Protein AF-A0A397J838-F1 (afdb_monomer)

Radius of gyration: 22.66 Å; Cα contacts (8 Å, |Δi|>4): 49; chains: 1; bounding box: 56×31×63 Å

Solvent-accessible surface area (backbone atoms only — not comparable to full-atom values): 8105 Å² total; per-residue (Å²): 130,73,73,64,62,54,59,53,53,57,48,51,54,52,51,54,53,50,52,53,51,50,53,50,52,50,52,52,52,52,49,53,50,51,52,49,53,52,52,51,50,53,52,50,50,52,51,55,56,57,71,73,51,58,85,84,42,93,56,40,66,61,52,51,52,52,50,51,52,53,52,52,54,52,49,52,54,50,53,53,50,53,51,52,50,54,51,50,52,50,54,51,46,52,50,52,40,53,54,49,32,74,80,37,73,86,60,50,72,64,60,39,51,52,51,66,70,34,63,93,72,42,68,72,58,48,56,54,54,54,48,52,53,52,50,54,51,53,52,59,66,73,76,110

Foldseek 3Di:
DPPVVVVVVVVVVVVVVVVVVLVVVVVVLVVVVVVLVVLVVVLVVLVVVLVPDDPPPPCSVVSVVVSVVSLVVSLVVLVVVLVVLVVVLVVVLVVQLVVVCVVVVPDDPVNSVCLLPDCVNDVSSVVSVVSSVVSVVSSVVSVD

pLDDT: mean 81.6, std 14.44, range [42.06, 96.62]

Mean predicted aligned error: 9.09 Å

Sequence (144 aa):
MLKKKGIFRERITSTQDEETLAQEQDRIINNIRQLFAETKNRIKEIQLENSKIPTSDPNYQLRIQRFNFLREKFRNVLDEFHGAENTYIKQQSERIGRQYKVIKPNATQQKIQDYVSNPNSQPVFQQALLRTSETKEAMGQVQR

Structure (mmCIF, N/CA/C/O backbone):
data_AF-A0A397J838-F1
#
_entry.id   AF-A0A397J838-F1
#
loop_
_atom_site.group_PDB
_atom_site.id
_atom_site.type_symbol
_atom_site.label_atom_id
_atom_site.label_alt_id
_atom_site.label_comp_id
_atom_site.label_asym_id
_atom_site.label_entity_id
_atom_site.label_seq_id
_atom_site.pdbx_PDB_ins_code
_atom_site.Cartn_x
_atom_site.Cartn_y
_atom_site.Cartn_z
_atom_site.occupancy
_atom_site.B_iso_or_equiv
_atom_site.auth_seq_id
_atom_site.auth_comp_id
_atom_site.auth_asym_id
_atom_site.auth_atom_id
_atom_site.pdbx_PDB_model_num
ATOM 1 N N . MET A 1 1 ? -32.866 14.405 36.215 1.00 45.91 1 MET A N 1
ATOM 2 C CA . MET A 1 1 ? -33.036 13.767 34.884 1.00 45.91 1 MET A CA 1
ATOM 3 C C . MET A 1 1 ? -32.378 14.515 33.704 1.00 45.91 1 MET A C 1
ATOM 5 O O . MET A 1 1 ? -32.459 14.019 32.588 1.00 45.91 1 MET A O 1
ATOM 9 N N . LEU A 1 2 ? -31.654 15.631 33.896 1.00 44.16 2 LEU A N 1
ATOM 10 C CA . LEU A 1 2 ? -31.118 16.430 32.773 1.00 44.16 2 LEU A CA 1
ATOM 11 C C . LEU A 1 2 ? -29.750 15.990 32.201 1.00 44.16 2 LEU A C 1
ATOM 13 O O . LEU A 1 2 ? -29.441 16.346 31.071 1.00 44.16 2 LEU A O 1
ATOM 17 N N . LYS A 1 3 ? -28.954 15.162 32.898 1.00 44.19 3 LYS A N 1
ATOM 18 C CA . LYS A 1 3 ? -27.621 14.743 32.402 1.00 44.19 3 LYS A CA 1
ATOM 19 C C . LYS A 1 3 ? -27.649 13.712 31.259 1.00 44.19 3 LYS A C 1
ATOM 21 O O . LYS A 1 3 ? -26.704 13.649 30.485 1.00 44.19 3 LYS A O 1
ATOM 26 N N . LYS A 1 4 ? -28.726 12.927 31.101 1.00 44.78 4 LYS A N 1
ATOM 27 C CA . LYS A 1 4 ? -28.811 11.890 30.048 1.00 44.78 4 LYS A CA 1
ATOM 28 C C . LYS A 1 4 ? -29.103 12.451 28.646 1.00 44.78 4 LYS A C 1
ATOM 30 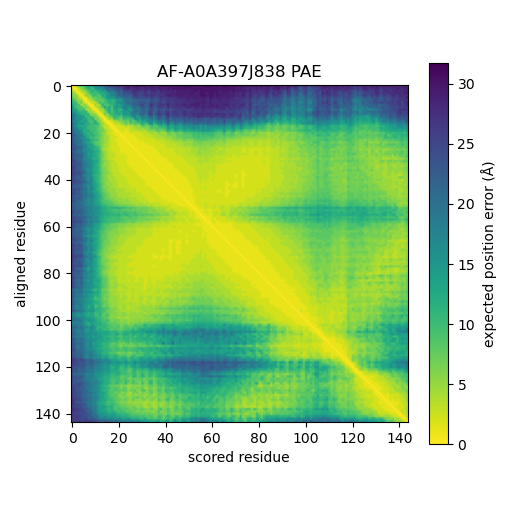O O . LYS A 1 4 ? -28.683 11.844 27.669 1.00 44.78 4 LYS A O 1
ATOM 35 N N . LYS A 1 5 ? -29.781 13.604 28.535 1.00 43.12 5 LYS A N 1
ATOM 36 C CA . LYS A 1 5 ? -30.114 14.226 27.235 1.00 43.12 5 LYS A CA 1
ATOM 37 C C . LYS A 1 5 ? -28.900 14.868 26.543 1.00 43.12 5 LYS A C 1
ATOM 39 O O . LYS A 1 5 ? -28.852 14.854 25.319 1.00 43.12 5 LYS A O 1
ATOM 44 N N . GLY A 1 6 ? -27.924 15.373 27.307 1.00 42.06 6 GLY A N 1
ATOM 45 C CA . GLY A 1 6 ? -26.665 15.914 26.771 1.00 42.06 6 GLY A CA 1
ATOM 46 C C . GLY A 1 6 ? -25.758 14.826 26.189 1.00 42.06 6 GLY A C 1
ATOM 47 O O . GLY A 1 6 ? -25.404 14.893 25.020 1.00 42.06 6 GLY A O 1
ATOM 48 N N . ILE A 1 7 ? -25.514 13.756 26.958 1.00 53.75 7 ILE A N 1
ATOM 49 C CA . ILE A 1 7 ? -24.675 12.607 26.551 1.00 53.75 7 ILE A CA 1
ATOM 50 C C . ILE A 1 7 ? -25.223 11.915 25.290 1.00 53.75 7 ILE A C 1
ATOM 52 O O . ILE A 1 7 ? -24.468 11.404 24.467 1.00 53.75 7 ILE A O 1
ATOM 56 N N . PHE A 1 8 ? -26.549 11.881 25.130 1.00 48.44 8 PHE A N 1
ATOM 57 C CA . PHE A 1 8 ? -27.188 11.274 23.963 1.00 48.44 8 PHE A CA 1
ATOM 58 C C . PHE A 1 8 ? -27.057 12.138 22.701 1.00 48.44 8 PHE A C 1
ATOM 60 O O . PHE A 1 8 ? -26.802 11.598 21.631 1.00 48.44 8 PHE A O 1
ATOM 67 N N . ARG A 1 9 ? -27.177 13.469 22.815 1.00 48.25 9 ARG A N 1
ATOM 68 C CA . ARG A 1 9 ? -26.957 14.381 21.680 1.00 48.25 9 ARG A CA 1
ATOM 69 C C . ARG A 1 9 ? -25.497 14.395 21.230 1.00 48.25 9 ARG A C 1
ATOM 71 O O . ARG A 1 9 ? -25.256 14.322 20.036 1.00 48.25 9 ARG A O 1
ATOM 78 N N . GLU A 1 10 ? -24.562 14.403 22.176 1.00 48.00 10 GLU A N 1
ATOM 79 C CA . GLU A 1 10 ? -23.117 14.399 21.910 1.00 48.00 10 GLU A CA 1
ATOM 80 C C . GLU A 1 10 ? -22.651 13.094 21.232 1.00 48.00 10 GLU A C 1
ATOM 82 O O . GLU A 1 10 ? -21.829 13.124 20.319 1.00 48.00 10 GLU A O 1
ATOM 87 N N . ARG A 1 11 ? -23.252 11.944 21.590 1.00 52.47 11 ARG A N 1
ATOM 88 C CA . ARG A 1 11 ? -23.030 10.669 20.883 1.00 52.47 11 ARG A CA 1
ATOM 89 C C . ARG A 1 11 ? -23.552 10.663 19.451 1.00 52.47 11 ARG A C 1
ATOM 91 O O . ARG A 1 11 ? -22.888 10.081 18.608 1.00 52.47 11 ARG A O 1
ATOM 98 N N . ILE A 1 12 ? -24.717 11.260 19.185 1.00 51.66 12 ILE A N 1
ATOM 99 C CA . ILE A 1 12 ? -25.330 11.234 17.845 1.00 51.66 12 ILE A CA 1
ATOM 100 C C . ILE A 1 12 ? -24.537 12.099 16.858 1.00 51.66 12 ILE A C 1
ATOM 102 O O . ILE A 1 12 ? -24.307 11.675 15.729 1.00 51.66 12 ILE A O 1
ATOM 106 N N . THR A 1 13 ? -24.059 13.271 17.286 1.00 52.97 13 THR A N 1
ATOM 107 C CA . THR A 1 13 ? -23.146 14.086 16.469 1.00 52.97 13 THR A CA 1
ATOM 108 C C . THR A 1 13 ? -21.818 13.365 16.231 1.00 52.97 13 THR A C 1
ATOM 110 O O . THR A 1 13 ? -21.394 13.259 15.089 1.00 52.97 13 THR A O 1
ATOM 113 N N . SER A 1 14 ? -21.240 12.739 17.266 1.00 59.16 14 SER A N 1
ATOM 114 C CA . SER A 1 14 ? -20.015 11.933 17.130 1.00 59.16 14 SER A CA 1
ATOM 115 C C . SER A 1 14 ? -20.181 10.764 16.154 1.00 59.16 14 SER A C 1
ATOM 117 O O . SER A 1 14 ? -19.273 10.487 15.383 1.00 59.16 14 SER A O 1
ATOM 119 N N . THR A 1 15 ? -21.329 10.078 16.148 1.00 61.62 15 THR A N 1
ATOM 120 C CA . THR A 1 15 ? -21.571 8.960 15.220 1.00 61.62 15 THR A CA 1
ATOM 121 C C . THR A 1 15 ? -21.735 9.421 13.775 1.00 61.62 15 THR A C 1
ATOM 123 O O . THR A 1 15 ? -21.294 8.729 12.865 1.00 61.62 15 THR A O 1
ATOM 126 N N . GLN A 1 16 ? -22.331 10.593 13.552 1.00 62.34 16 GLN A N 1
ATOM 127 C CA . GLN A 1 16 ? -22.541 11.131 12.208 1.00 62.34 16 GLN A CA 1
ATOM 128 C C . GLN A 1 16 ? -21.232 11.676 11.607 1.00 62.34 16 GLN A C 1
ATOM 130 O O . GLN A 1 16 ? -20.951 11.479 10.423 1.00 62.34 16 GLN A O 1
ATOM 135 N N . ASP A 1 17 ? -20.383 12.268 12.447 1.00 69.75 17 ASP A N 1
ATOM 136 C CA . ASP A 1 17 ? -19.023 12.664 12.077 1.00 69.75 17 ASP A CA 1
ATOM 137 C C . ASP A 1 17 ? -18.131 11.430 11.828 1.00 69.75 17 ASP A C 1
ATOM 139 O O . ASP A 1 17 ? -17.360 11.395 10.873 1.00 69.75 17 ASP A O 1
ATOM 143 N N . GLU A 1 18 ? -18.276 10.358 12.614 1.00 69.75 18 GLU A N 1
ATOM 144 C CA . GLU A 1 18 ? -17.564 9.092 12.380 1.00 69.75 18 GLU A CA 1
ATOM 145 C C . GLU A 1 18 ? -17.957 8.423 11.054 1.00 69.75 18 GLU A C 1
ATOM 147 O O . GLU A 1 18 ? -17.089 7.905 10.348 1.00 69.75 18 GLU A O 1
ATOM 152 N N . GLU A 1 19 ? -19.240 8.444 10.687 1.00 71.81 19 GLU A N 1
ATOM 153 C CA . GLU A 1 19 ? -19.717 7.897 9.411 1.00 71.81 19 GLU A CA 1
ATOM 154 C C . GLU A 1 19 ? -19.200 8.691 8.206 1.00 71.81 19 GLU A C 1
ATOM 156 O O . GLU A 1 19 ? -18.783 8.097 7.209 1.00 71.81 19 GLU A O 1
ATOM 161 N N . THR A 1 20 ? -19.185 10.024 8.285 1.00 78.12 20 THR A N 1
ATOM 162 C CA . THR A 1 20 ? -18.664 10.870 7.198 1.00 78.12 20 THR A CA 1
ATOM 163 C C . THR A 1 20 ? -17.152 10.705 7.031 1.00 78.12 20 THR A C 1
ATOM 165 O O . THR A 1 20 ? -16.682 10.519 5.906 1.00 78.12 20 THR A O 1
ATOM 168 N N . LEU A 1 21 ? -16.398 10.651 8.135 1.00 79.81 21 LEU A N 1
ATOM 169 C CA . LEU A 1 21 ? -14.960 10.366 8.124 1.00 79.81 21 LEU A CA 1
ATOM 170 C C . LEU A 1 21 ? -14.647 8.971 7.564 1.00 79.81 21 LEU A C 1
ATOM 172 O O . LEU A 1 21 ? -13.693 8.816 6.802 1.00 79.81 21 LEU A O 1
ATOM 176 N N . ALA A 1 22 ? -15.453 7.958 7.894 1.00 77.06 22 ALA A N 1
ATOM 177 C CA . ALA A 1 22 ? -15.291 6.612 7.345 1.00 77.06 22 ALA A CA 1
ATOM 178 C C . ALA A 1 22 ? -15.515 6.587 5.822 1.00 77.06 22 ALA A C 1
ATOM 180 O O . ALA A 1 22 ? -14.734 5.984 5.087 1.00 77.06 22 ALA A O 1
ATOM 181 N N . GLN A 1 23 ? -16.535 7.290 5.324 1.00 81.38 23 GLN A N 1
ATOM 182 C CA . GLN A 1 23 ? -16.783 7.400 3.883 1.00 81.38 23 GLN A CA 1
ATOM 183 C C . GLN A 1 23 ? -15.654 8.130 3.146 1.00 81.38 23 GLN A C 1
ATOM 185 O O . GLN A 1 23 ? -15.287 7.746 2.034 1.00 81.38 23 GLN A O 1
ATOM 190 N N . GLU A 1 24 ? -15.100 9.187 3.737 1.00 85.75 24 GLU A N 1
ATOM 191 C CA . GLU A 1 24 ? -13.957 9.899 3.166 1.00 85.75 24 GLU A CA 1
ATOM 192 C C . GLU A 1 24 ? -12.703 9.017 3.137 1.00 85.75 24 GLU A C 1
ATOM 194 O O . GLU A 1 24 ? -12.048 8.906 2.097 1.00 85.75 24 GLU A O 1
ATOM 199 N N . GLN A 1 25 ? -12.423 8.311 4.236 1.00 82.94 25 GLN A N 1
ATOM 200 C CA . GLN A 1 25 ? -11.337 7.338 4.319 1.00 82.94 25 GLN A CA 1
ATOM 201 C C . GLN A 1 25 ? -11.455 6.273 3.218 1.00 82.94 25 GLN A C 1
ATOM 203 O O . GLN A 1 25 ? -10.475 5.967 2.535 1.00 82.94 25 GLN A O 1
ATOM 208 N N . ASP A 1 26 ? -12.660 5.751 2.998 1.00 82.62 26 ASP A N 1
ATOM 209 C CA . ASP A 1 26 ? -12.952 4.771 1.954 1.00 82.62 26 ASP A CA 1
ATOM 210 C C . ASP A 1 26 ? -12.669 5.307 0.548 1.00 82.62 26 ASP A C 1
ATOM 212 O O . ASP A 1 26 ? -12.062 4.617 -0.276 1.00 82.62 26 ASP A O 1
ATOM 216 N N . ARG A 1 27 ? -13.063 6.554 0.269 1.00 89.12 27 ARG A N 1
ATOM 217 C CA . ARG A 1 27 ? -12.779 7.217 -1.013 1.00 89.12 27 ARG A CA 1
ATOM 218 C C . ARG A 1 27 ? -11.280 7.370 -1.245 1.00 89.12 27 ARG A C 1
ATOM 220 O O . ARG A 1 27 ? -10.808 7.062 -2.339 1.00 89.12 27 ARG A O 1
ATOM 227 N N . ILE A 1 28 ? -10.538 7.809 -0.230 1.00 90.62 28 ILE A N 1
ATOM 228 C CA . ILE A 1 28 ? -9.085 7.992 -0.317 1.00 90.62 28 ILE A CA 1
ATOM 229 C C . ILE A 1 28 ? -8.393 6.649 -0.569 1.00 90.62 28 ILE A C 1
ATOM 231 O O . ILE A 1 28 ? -7.566 6.545 -1.471 1.00 90.62 28 ILE A O 1
ATOM 235 N N . ILE A 1 29 ? -8.769 5.600 0.165 1.00 87.06 29 ILE A N 1
ATOM 236 C CA . ILE A 1 29 ? -8.190 4.262 -0.010 1.00 87.06 29 ILE A CA 1
ATOM 237 C C . ILE A 1 29 ? -8.480 3.716 -1.411 1.00 87.06 29 ILE A C 1
ATOM 239 O O . ILE A 1 29 ? -7.589 3.159 -2.054 1.00 87.06 29 ILE A O 1
ATOM 243 N N . ASN A 1 30 ? -9.698 3.905 -1.922 1.00 87.81 30 ASN A N 1
ATOM 244 C CA . ASN A 1 30 ? -10.043 3.499 -3.284 1.00 87.81 30 ASN A CA 1
ATOM 245 C C . ASN A 1 30 ? -9.215 4.246 -4.339 1.00 87.81 30 ASN A C 1
ATOM 247 O O . ASN A 1 30 ? -8.751 3.623 -5.293 1.00 87.81 30 ASN A O 1
ATOM 251 N N . ASN A 1 31 ? -8.971 5.544 -4.150 1.00 92.75 31 ASN A N 1
ATOM 252 C CA . ASN A 1 31 ? -8.095 6.322 -5.026 1.00 92.75 31 ASN A CA 1
ATOM 253 C C . ASN A 1 31 ? -6.651 5.786 -4.994 1.00 92.75 31 ASN A C 1
ATOM 255 O O . ASN A 1 31 ? -6.085 5.472 -6.040 1.00 92.75 31 ASN A O 1
ATOM 259 N N . ILE A 1 32 ? -6.091 5.563 -3.799 1.00 91.19 32 ILE A N 1
ATOM 260 C CA . ILE A 1 32 ? -4.746 4.986 -3.630 1.00 91.19 32 ILE A CA 1
ATOM 261 C C . ILE A 1 32 ? -4.620 3.655 -4.384 1.00 91.19 32 ILE A C 1
ATOM 263 O O . ILE A 1 32 ? -3.641 3.426 -5.094 1.00 91.19 32 ILE A O 1
ATOM 267 N N . ARG A 1 33 ? -5.634 2.789 -4.300 1.00 88.06 33 ARG A N 1
ATOM 268 C CA . ARG A 1 33 ? -5.658 1.499 -5.008 1.00 88.06 33 ARG A CA 1
ATOM 269 C C . ARG A 1 33 ? -5.661 1.651 -6.521 1.00 88.06 33 ARG A C 1
ATOM 271 O O . ARG A 1 33 ? -4.947 0.916 -7.202 1.00 88.06 33 ARG A O 1
ATOM 278 N N . GLN A 1 34 ? -6.446 2.590 -7.043 1.00 92.69 34 GLN A N 1
ATOM 279 C CA . GLN A 1 34 ? -6.461 2.894 -8.473 1.00 92.69 34 GLN A CA 1
ATOM 280 C C . GLN A 1 34 ? -5.081 3.371 -8.936 1.00 92.69 34 GLN A C 1
ATOM 282 O O . GLN A 1 34 ? -4.552 2.836 -9.910 1.00 92.69 34 GLN A O 1
ATOM 287 N N . LEU A 1 35 ? -4.450 4.278 -8.184 1.00 95.06 35 LEU A N 1
ATOM 288 C CA . LEU A 1 35 ? -3.099 4.765 -8.472 1.00 95.06 35 LEU A CA 1
ATOM 289 C C . LEU A 1 35 ? -2.050 3.649 -8.412 1.00 95.06 35 LEU A C 1
ATOM 291 O O . LEU A 1 35 ? -1.152 3.600 -9.254 1.00 95.06 35 LEU A O 1
ATOM 295 N N . PHE A 1 36 ? -2.157 2.721 -7.459 1.00 92.69 36 PHE A N 1
ATOM 296 C CA . PHE A 1 36 ? -1.269 1.561 -7.389 1.00 92.69 36 PHE A CA 1
ATOM 297 C C . PHE A 1 36 ? -1.445 0.622 -8.578 1.00 92.69 36 PHE A C 1
ATOM 299 O O . PHE A 1 36 ? -0.448 0.182 -9.152 1.00 92.69 36 PHE A O 1
ATOM 306 N N . ALA A 1 37 ? -2.685 0.334 -8.975 1.00 91.62 37 ALA A N 1
ATOM 307 C CA . ALA A 1 37 ? -2.961 -0.488 -10.146 1.00 91.62 37 ALA A CA 1
ATOM 308 C C . ALA A 1 37 ? -2.409 0.159 -11.426 1.00 91.62 37 ALA A C 1
ATOM 310 O O . ALA A 1 37 ? -1.714 -0.505 -12.196 1.00 91.62 37 ALA A O 1
ATOM 311 N N . GLU A 1 38 ? -2.645 1.460 -11.618 1.00 95.31 38 GLU A N 1
ATOM 312 C CA . GLU A 1 38 ? -2.126 2.216 -12.759 1.00 95.31 38 GLU A CA 1
ATOM 313 C C . GLU A 1 38 ? -0.591 2.217 -12.781 1.00 95.31 38 GLU A C 1
ATOM 315 O O . GLU A 1 38 ? 0.025 1.852 -13.783 1.00 95.31 38 GLU A O 1
ATOM 320 N N . THR A 1 39 ? 0.041 2.564 -11.657 1.00 95.25 39 THR A N 1
ATOM 321 C CA . THR A 1 39 ? 1.506 2.640 -11.544 1.00 95.25 39 THR A CA 1
ATOM 322 C C . THR A 1 39 ? 2.151 1.286 -11.822 1.00 95.25 39 THR A C 1
ATOM 324 O O . THR A 1 39 ? 3.124 1.195 -12.571 1.00 95.25 39 THR A O 1
ATOM 327 N N . LYS A 1 40 ? 1.577 0.210 -11.277 1.00 93.69 40 LYS A N 1
ATOM 328 C CA . LYS A 1 40 ? 2.023 -1.160 -11.532 1.00 93.69 40 LYS A CA 1
ATOM 329 C C . LYS A 1 40 ? 1.930 -1.526 -13.011 1.00 93.69 40 LYS A C 1
ATOM 331 O O . LYS A 1 40 ? 2.873 -2.112 -13.541 1.00 93.69 40 LYS A O 1
ATOM 336 N N . ASN A 1 41 ? 0.819 -1.201 -13.670 1.00 95.31 41 ASN A N 1
ATOM 337 C CA . ASN A 1 41 ? 0.637 -1.487 -15.093 1.00 95.31 41 ASN A CA 1
ATOM 338 C C . ASN A 1 41 ? 1.673 -0.738 -15.936 1.00 95.31 41 ASN A C 1
ATOM 340 O O . ASN A 1 41 ? 2.350 -1.361 -16.748 1.00 95.31 41 ASN A O 1
ATOM 344 N N . ARG A 1 42 ? 1.912 0.544 -15.646 1.00 96.25 42 ARG A N 1
ATOM 345 C CA . ARG A 1 42 ? 2.928 1.355 -16.335 1.00 96.25 42 ARG A CA 1
ATOM 346 C C . ARG A 1 42 ? 4.347 0.814 -16.141 1.00 96.25 42 ARG A C 1
ATOM 348 O O . ARG A 1 42 ? 5.131 0.771 -17.084 1.00 96.25 42 ARG A O 1
ATOM 355 N N . ILE A 1 43 ? 4.692 0.349 -14.938 1.00 95.44 43 ILE A N 1
ATOM 356 C CA . ILE A 1 43 ? 5.993 -0.295 -14.683 1.00 95.44 43 ILE A CA 1
ATOM 357 C C . ILE A 1 43 ? 6.129 -1.595 -15.495 1.00 95.44 43 ILE A C 1
ATOM 359 O O . ILE A 1 43 ? 7.190 -1.844 -16.070 1.00 95.44 43 ILE A O 1
ATOM 363 N N . LYS A 1 44 ? 5.065 -2.403 -15.592 1.00 94.31 44 LYS A N 1
ATOM 364 C CA . LYS A 1 44 ? 5.051 -3.622 -16.421 1.00 94.31 44 LYS A CA 1
ATOM 365 C C . LYS A 1 44 ? 5.151 -3.324 -17.916 1.00 94.31 44 LYS A C 1
ATOM 367 O O . LYS A 1 44 ? 5.834 -4.049 -18.631 1.00 94.31 44 LYS A O 1
ATOM 372 N N . GLU A 1 45 ? 4.506 -2.264 -18.387 1.00 96.25 45 GLU A N 1
ATOM 373 C CA . GLU A 1 45 ? 4.632 -1.799 -19.771 1.00 96.25 45 GLU A CA 1
ATOM 374 C C . GLU A 1 45 ? 6.083 -1.429 -20.087 1.00 96.25 45 GLU A C 1
ATOM 376 O O . GLU A 1 45 ? 6.637 -1.939 -21.057 1.00 96.25 45 GLU A O 1
ATOM 381 N N . ILE A 1 46 ? 6.750 -0.666 -19.210 1.00 95.12 46 ILE A N 1
ATOM 382 C CA . ILE A 1 46 ? 8.179 -0.339 -19.352 1.00 95.12 46 ILE A CA 1
ATOM 383 C C . ILE A 1 46 ? 9.042 -1.609 -19.372 1.00 95.12 46 ILE A C 1
ATOM 385 O O . ILE A 1 46 ? 9.981 -1.711 -20.162 1.00 95.12 46 ILE A O 1
ATOM 389 N N . GLN A 1 47 ? 8.740 -2.596 -18.523 1.00 94.88 47 GLN A N 1
ATOM 390 C CA . GLN A 1 47 ? 9.443 -3.883 -18.524 1.00 94.88 47 GLN A CA 1
ATOM 391 C C . GLN A 1 47 ? 9.307 -4.596 -19.874 1.00 94.88 47 GLN A C 1
ATOM 393 O O . GLN A 1 47 ? 10.298 -5.074 -20.432 1.00 94.88 47 GLN A O 1
ATOM 398 N N . LEU A 1 48 ? 8.085 -4.647 -20.409 1.00 95.75 48 LEU A N 1
ATOM 399 C CA . LEU A 1 48 ? 7.790 -5.260 -21.698 1.00 95.75 48 LEU A CA 1
ATOM 400 C C . LEU A 1 48 ? 8.480 -4.509 -22.841 1.00 95.75 48 LEU A C 1
ATOM 402 O O . LEU A 1 48 ? 9.065 -5.141 -23.717 1.00 95.75 48 LEU A O 1
ATOM 406 N N . GLU A 1 49 ? 8.451 -3.180 -22.838 1.00 95.19 49 GLU A N 1
ATOM 407 C CA . GLU A 1 49 ? 9.161 -2.360 -23.822 1.00 95.19 49 GLU A CA 1
ATOM 408 C C . GLU A 1 49 ? 10.666 -2.613 -23.785 1.00 95.19 49 GLU A C 1
ATOM 410 O O . GLU A 1 49 ? 11.266 -2.865 -24.826 1.00 95.19 49 GLU A O 1
ATOM 415 N N . ASN A 1 50 ? 11.265 -2.637 -22.593 1.00 94.38 50 ASN A N 1
ATOM 416 C CA . ASN A 1 50 ? 12.686 -2.926 -22.430 1.00 94.38 50 ASN A CA 1
ATOM 417 C C . ASN A 1 50 ? 13.054 -4.331 -22.929 1.00 94.38 50 ASN A C 1
ATOM 419 O O . ASN A 1 50 ? 14.130 -4.500 -23.494 1.00 94.38 50 ASN A O 1
ATOM 423 N N . SER A 1 51 ? 12.165 -5.322 -22.786 1.00 93.75 51 SER A N 1
ATOM 424 C CA . SER A 1 51 ? 12.405 -6.689 -23.282 1.00 93.75 51 SER A CA 1
ATOM 425 C C . SER A 1 51 ? 12.445 -6.805 -24.813 1.00 93.75 51 SER A C 1
ATOM 427 O O . SER A 1 51 ? 13.004 -7.762 -25.341 1.00 93.75 51 SER A O 1
ATOM 429 N N . LYS A 1 52 ? 11.867 -5.833 -25.533 1.00 95.50 52 LYS A N 1
ATOM 430 C CA . LYS A 1 52 ? 11.851 -5.790 -27.006 1.00 95.50 52 LYS A CA 1
ATOM 431 C C . LYS A 1 52 ? 13.103 -5.135 -27.594 1.00 95.50 52 LYS A C 1
ATOM 433 O O . LYS A 1 52 ? 13.294 -5.179 -28.807 1.00 95.50 52 LYS A O 1
ATOM 438 N N . ILE A 1 53 ? 13.924 -4.496 -26.762 1.00 93.50 53 ILE A N 1
ATOM 439 C CA . ILE A 1 53 ? 15.108 -3.756 -27.198 1.00 93.50 53 ILE A CA 1
ATOM 440 C C . ILE A 1 53 ? 16.322 -4.698 -27.174 1.00 93.50 53 ILE A C 1
ATOM 442 O O . ILE A 1 53 ? 16.537 -5.378 -26.168 1.00 93.50 53 ILE A O 1
ATOM 446 N N . PRO A 1 54 ? 17.145 -4.739 -28.239 1.00 94.69 54 PRO A N 1
ATOM 447 C CA . PRO A 1 54 ? 18.379 -5.516 -28.241 1.00 94.69 54 PRO A CA 1
ATOM 448 C C . PRO A 1 54 ? 19.335 -5.071 -27.131 1.00 94.69 54 PRO A C 1
ATOM 450 O O . PRO A 1 54 ? 19.496 -3.880 -26.872 1.00 94.69 54 PRO A O 1
ATOM 453 N N . THR A 1 55 ? 20.061 -6.013 -26.533 1.00 93.25 55 THR A N 1
ATOM 454 C CA . THR A 1 55 ? 21.091 -5.708 -25.521 1.00 93.25 55 THR A CA 1
ATOM 455 C C . THR A 1 55 ? 22.254 -4.876 -26.071 1.00 93.25 55 THR A C 1
ATOM 457 O O . THR A 1 55 ? 22.980 -4.258 -25.297 1.00 93.25 55 THR A O 1
ATOM 460 N N . SER A 1 56 ? 22.418 -4.839 -27.396 1.00 95.12 56 SER A N 1
ATOM 461 C CA . SER A 1 56 ? 23.375 -3.988 -28.106 1.00 95.12 56 SER A CA 1
ATOM 462 C C . SER A 1 56 ? 22.930 -2.526 -28.232 1.00 95.12 56 SER A C 1
ATOM 464 O O . SER A 1 56 ? 23.712 -1.706 -28.708 1.00 95.12 56 SER A O 1
ATOM 466 N N . ASP A 1 57 ? 21.689 -2.185 -27.864 1.00 95.75 57 ASP A N 1
ATOM 467 C CA . ASP A 1 57 ? 21.213 -0.802 -27.889 1.00 95.75 57 ASP A CA 1
ATOM 468 C C . ASP A 1 57 ? 22.030 0.051 -26.897 1.00 95.75 57 ASP A C 1
ATOM 470 O O . ASP A 1 57 ? 22.122 -0.307 -25.715 1.00 95.75 57 ASP A O 1
ATOM 474 N N . PRO A 1 58 ? 22.593 1.199 -27.325 1.00 95.06 58 PRO A N 1
ATOM 475 C CA . PRO A 1 58 ? 23.388 2.069 -26.455 1.00 95.06 58 PRO A CA 1
ATOM 476 C C . PRO A 1 58 ? 22.663 2.518 -25.176 1.00 95.06 58 PRO A C 1
ATOM 478 O O . PRO A 1 58 ? 23.298 2.806 -24.163 1.00 95.06 58 PRO A O 1
ATOM 481 N N . ASN A 1 59 ? 21.329 2.565 -25.195 1.00 94.94 59 ASN A N 1
ATOM 482 C CA . ASN A 1 59 ? 20.490 2.978 -24.075 1.00 94.94 59 ASN A CA 1
ATOM 483 C C . ASN A 1 59 ? 19.973 1.811 -23.226 1.00 94.94 59 ASN A C 1
ATOM 485 O O . ASN A 1 59 ? 19.291 2.064 -22.229 1.00 94.94 59 ASN A O 1
ATOM 489 N N . TYR A 1 60 ? 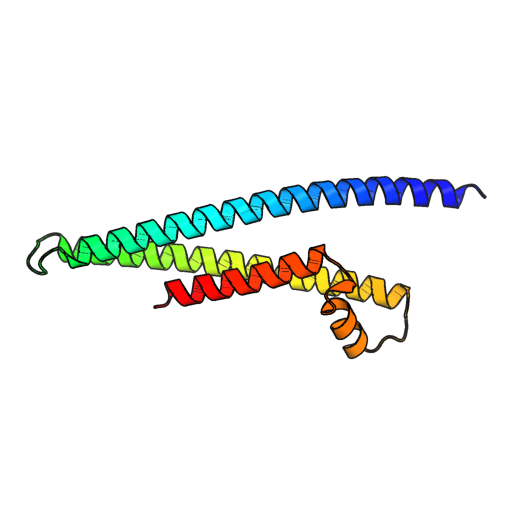20.262 0.554 -23.581 1.00 94.94 60 TYR A N 1
ATOM 490 C CA . TYR A 1 60 ? 19.718 -0.620 -22.890 1.00 94.94 60 TYR A CA 1
ATOM 491 C C . TYR A 1 60 ? 19.975 -0.562 -21.376 1.00 94.94 60 TYR A C 1
ATOM 493 O O . TYR A 1 60 ? 19.043 -0.626 -20.573 1.00 94.94 60 TYR A O 1
ATOM 501 N N . GLN A 1 61 ? 21.227 -0.328 -20.971 1.00 95.50 61 GLN A N 1
ATOM 502 C CA . GLN A 1 61 ? 21.606 -0.269 -19.553 1.00 95.50 61 GLN A CA 1
ATOM 503 C C . GLN A 1 61 ? 20.901 0.866 -18.801 1.00 95.50 61 GLN A C 1
ATOM 505 O O . GLN A 1 61 ? 20.382 0.660 -17.704 1.00 95.50 61 GLN A O 1
ATOM 510 N N . LEU A 1 62 ? 20.811 2.053 -19.410 1.00 96.12 62 LEU A N 1
ATOM 511 C CA . LEU A 1 62 ? 20.122 3.200 -18.817 1.00 96.12 62 LEU A CA 1
ATOM 512 C C . LEU A 1 62 ? 18.626 2.915 -18.613 1.00 96.12 62 LEU A C 1
ATOM 514 O O . LEU A 1 62 ? 18.055 3.281 -17.584 1.00 96.12 62 LEU A O 1
ATOM 518 N N . ARG A 1 63 ? 17.985 2.244 -19.574 1.00 96.19 63 ARG A N 1
ATOM 519 C CA . ARG A 1 63 ? 16.571 1.854 -19.489 1.00 96.19 63 ARG A CA 1
ATOM 520 C C . ARG A 1 63 ? 16.318 0.850 -18.367 1.00 96.19 63 ARG A C 1
ATOM 522 O O . ARG A 1 63 ? 15.375 1.042 -17.599 1.00 96.19 63 ARG A O 1
ATOM 529 N N . ILE A 1 64 ? 17.178 -0.159 -18.221 1.00 95.69 64 ILE A N 1
ATOM 530 C CA . ILE A 1 64 ? 17.095 -1.139 -17.128 1.00 95.69 64 ILE A CA 1
ATOM 531 C C . ILE A 1 64 ? 17.297 -0.468 -15.763 1.00 95.69 64 ILE A C 1
ATOM 533 O O . ILE A 1 64 ? 16.523 -0.714 -14.840 1.00 95.69 64 ILE A O 1
ATOM 537 N N . GLN A 1 65 ? 18.276 0.433 -15.630 1.00 96.56 65 GLN A N 1
ATOM 538 C CA . GLN A 1 65 ? 18.501 1.177 -14.385 1.00 96.56 65 GLN A CA 1
ATOM 539 C C . GLN A 1 65 ? 17.287 2.028 -13.992 1.00 96.56 65 GLN A C 1
ATOM 541 O O . GLN A 1 65 ? 16.855 1.994 -12.839 1.00 96.56 65 GLN A O 1
ATOM 546 N N . ARG A 1 66 ? 16.695 2.756 -14.949 1.00 95.62 66 ARG A N 1
ATOM 547 C CA . ARG A 1 66 ? 15.482 3.558 -14.717 1.00 95.62 66 ARG A CA 1
ATOM 548 C C . ARG A 1 66 ? 14.288 2.691 -14.330 1.00 95.62 66 ARG A C 1
ATOM 550 O O . ARG A 1 66 ? 13.566 3.046 -13.403 1.00 95.62 66 ARG A O 1
ATOM 557 N N . PHE A 1 67 ? 14.103 1.556 -15.002 1.00 96.06 67 PHE A N 1
ATOM 558 C CA . PHE A 1 67 ? 13.067 0.584 -14.654 1.00 96.06 67 PHE A CA 1
ATOM 559 C C . PHE A 1 67 ? 13.229 0.081 -13.214 1.00 96.06 67 PHE A C 1
ATOM 561 O O . PHE A 1 67 ? 12.285 0.168 -12.430 1.00 96.06 67 PHE A O 1
ATOM 568 N N . ASN A 1 68 ? 14.433 -0.364 -12.839 1.00 95.69 68 ASN A N 1
ATOM 569 C CA . ASN A 1 68 ? 14.712 -0.842 -11.486 1.00 95.69 68 ASN A CA 1
ATOM 570 C C . ASN A 1 68 ? 14.451 0.252 -10.445 1.00 95.69 68 ASN A C 1
ATOM 572 O O . ASN A 1 68 ? 13.797 -0.003 -9.440 1.00 95.69 68 ASN A O 1
ATOM 576 N N . PHE A 1 69 ? 14.878 1.488 -10.709 1.00 96.62 69 PHE A N 1
ATOM 577 C CA . PHE A 1 69 ? 14.618 2.619 -9.820 1.00 96.62 69 PHE A CA 1
ATOM 578 C C . PHE A 1 69 ? 13.120 2.885 -9.608 1.00 96.62 69 PHE A C 1
ATOM 580 O O . PHE A 1 69 ? 12.685 3.098 -8.476 1.00 96.62 69 PHE A O 1
ATOM 587 N N . LEU A 1 70 ? 12.319 2.857 -10.680 1.00 96.06 70 LEU A N 1
ATOM 588 C CA . LEU A 1 70 ? 10.865 3.024 -10.589 1.00 96.06 70 LEU A CA 1
ATOM 589 C C . LEU A 1 70 ? 10.213 1.881 -9.806 1.00 96.06 70 LEU A C 1
ATOM 591 O O . LEU A 1 70 ? 9.355 2.134 -8.961 1.00 96.06 70 LEU A O 1
ATOM 595 N N . ARG A 1 71 ? 10.649 0.640 -10.048 1.00 95.25 71 ARG A N 1
ATOM 596 C CA . ARG A 1 71 ? 10.166 -0.543 -9.331 1.00 95.25 71 ARG A CA 1
ATOM 597 C C . ARG A 1 71 ? 10.456 -0.454 -7.833 1.00 95.25 71 ARG A C 1
ATOM 599 O O . ARG A 1 71 ? 9.545 -0.659 -7.038 1.00 95.25 71 ARG A O 1
ATOM 606 N N . GLU A 1 72 ? 11.682 -0.102 -7.446 1.00 95.94 72 GLU A N 1
ATOM 607 C CA . GLU A 1 72 ? 12.050 0.050 -6.031 1.00 95.94 72 GLU A CA 1
ATOM 608 C C . GLU A 1 72 ? 11.284 1.198 -5.361 1.00 95.94 72 GLU A C 1
ATOM 610 O O . GLU A 1 72 ? 10.778 1.038 -4.253 1.00 95.94 72 GLU A O 1
ATOM 615 N N . LYS A 1 73 ? 11.107 2.339 -6.043 1.00 96.19 73 LYS A N 1
ATOM 616 C CA . LYS A 1 73 ? 10.267 3.427 -5.519 1.00 96.19 73 LYS A CA 1
ATOM 617 C C . LYS A 1 73 ? 8.828 2.986 -5.283 1.00 96.19 73 LYS A C 1
ATOM 619 O O . LYS A 1 73 ? 8.265 3.294 -4.237 1.00 96.19 73 LYS A O 1
ATOM 624 N N . PHE A 1 74 ? 8.241 2.269 -6.237 1.00 95.69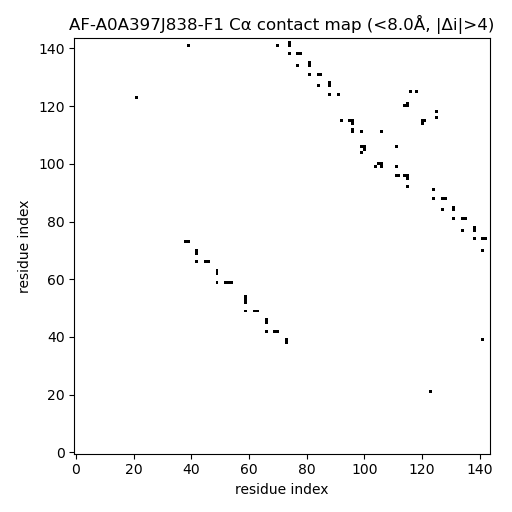 74 PHE A N 1
ATOM 625 C CA . PHE A 1 74 ? 6.881 1.763 -6.097 1.00 95.69 74 PHE A CA 1
ATOM 626 C C . PHE A 1 74 ? 6.762 0.769 -4.937 1.00 95.69 74 PHE A C 1
ATOM 628 O O . PHE A 1 74 ? 5.817 0.850 -4.155 1.00 95.69 74 PHE A O 1
ATOM 635 N N . ARG A 1 75 ? 7.756 -0.111 -4.775 1.00 94.25 75 ARG A N 1
ATOM 636 C CA . ARG A 1 75 ? 7.846 -1.042 -3.646 1.00 94.25 75 ARG A CA 1
ATOM 637 C C . ARG A 1 75 ? 7.863 -0.312 -2.303 1.00 94.25 75 ARG A C 1
ATOM 639 O O . ARG A 1 75 ? 7.075 -0.651 -1.432 1.00 94.25 75 ARG A O 1
ATOM 646 N N . ASN A 1 76 ? 8.693 0.720 -2.164 1.00 94.69 76 ASN A N 1
ATOM 647 C CA . ASN A 1 76 ? 8.790 1.485 -0.919 1.00 94.69 76 ASN A CA 1
ATOM 648 C C . ASN A 1 76 ? 7.459 2.154 -0.549 1.00 94.69 76 ASN A C 1
ATOM 650 O O . ASN A 1 76 ? 7.036 2.081 0.599 1.00 94.69 76 ASN A O 1
ATOM 654 N N . VAL A 1 77 ? 6.762 2.746 -1.524 1.00 94.69 77 VAL A N 1
ATOM 655 C CA . VAL A 1 77 ? 5.450 3.372 -1.282 1.00 94.69 77 VAL A CA 1
ATOM 656 C C . VAL A 1 77 ? 4.399 2.334 -0.868 1.00 94.69 77 VAL A C 1
ATOM 658 O O . VAL A 1 77 ? 3.575 2.604 0.005 1.00 94.69 77 VAL A O 1
ATOM 661 N N . LEU A 1 78 ? 4.427 1.136 -1.461 1.00 92.00 78 LEU A N 1
ATOM 662 C CA . LEU A 1 78 ? 3.555 0.036 -1.043 1.00 92.00 78 LEU A CA 1
ATOM 663 C C . LEU A 1 78 ? 3.847 -0.416 0.393 1.00 92.00 78 LEU A C 1
ATOM 665 O O . LEU A 1 78 ? 2.908 -0.604 1.168 1.00 92.00 78 LEU A O 1
ATOM 669 N N . ASP A 1 79 ? 5.125 -0.559 0.750 1.00 92.06 79 ASP A N 1
ATOM 670 C CA . ASP A 1 79 ? 5.555 -0.947 2.096 1.00 92.06 79 ASP A CA 1
ATOM 671 C C . ASP A 1 79 ? 5.110 0.100 3.139 1.00 92.06 79 ASP A C 1
ATOM 673 O O . ASP A 1 79 ? 4.573 -0.256 4.193 1.00 92.06 79 ASP A O 1
ATOM 677 N N . GLU A 1 80 ? 5.260 1.393 2.830 1.00 93.00 80 GLU A N 1
ATOM 678 C CA . GLU A 1 80 ? 4.789 2.504 3.668 1.00 93.00 80 GLU A CA 1
ATOM 679 C C . GLU A 1 80 ? 3.268 2.468 3.865 1.00 93.00 80 GLU A C 1
ATOM 681 O O . GLU A 1 80 ? 2.782 2.544 4.999 1.00 93.00 80 GLU A O 1
ATOM 686 N N . PHE A 1 81 ? 2.505 2.295 2.779 1.00 92.00 81 PHE A N 1
ATOM 687 C CA . PHE A 1 81 ? 1.047 2.210 2.846 1.00 92.00 81 PHE A CA 1
ATOM 688 C C . PHE A 1 81 ? 0.585 1.001 3.668 1.00 92.00 81 PHE A C 1
ATOM 690 O O . PHE A 1 81 ? -0.263 1.136 4.551 1.00 92.00 81 PHE A O 1
ATOM 697 N N . HIS A 1 82 ? 1.195 -0.167 3.460 1.00 89.12 82 HIS A N 1
ATOM 698 C CA . HIS A 1 82 ? 0.911 -1.357 4.257 1.00 89.12 82 HIS A CA 1
ATOM 699 C C . HIS A 1 82 ? 1.247 -1.154 5.745 1.00 89.12 82 HIS A C 1
ATOM 701 O O . HIS A 1 82 ? 0.515 -1.616 6.625 1.00 89.12 82 HIS A O 1
ATOM 707 N N . GLY A 1 83 ? 2.332 -0.444 6.062 1.00 91.44 83 GLY A N 1
ATOM 708 C CA . GLY A 1 83 ? 2.666 -0.061 7.436 1.00 91.44 83 GLY A CA 1
ATOM 709 C C . GLY A 1 83 ? 1.591 0.821 8.085 1.00 91.44 83 GLY A C 1
ATOM 7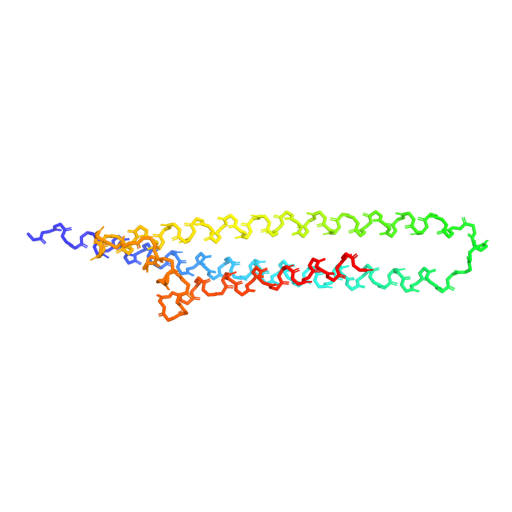10 O O . GLY A 1 83 ? 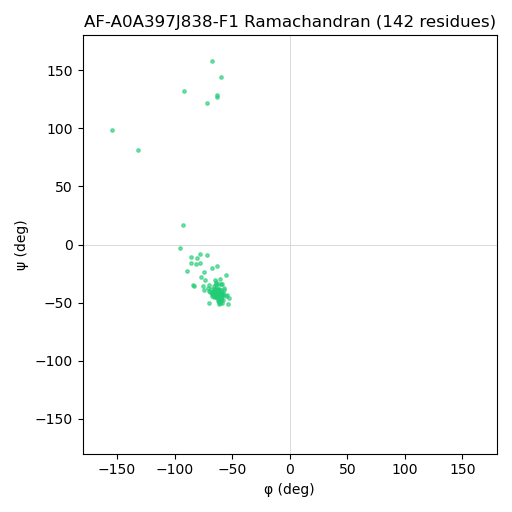1.193 0.580 9.233 1.00 91.44 83 GLY A O 1
ATOM 711 N N . ALA A 1 84 ? 1.071 1.800 7.340 1.00 89.69 84 ALA A N 1
ATOM 712 C CA . ALA A 1 84 ? -0.016 2.665 7.789 1.00 89.69 84 ALA A CA 1
ATOM 713 C C . ALA A 1 84 ? -1.321 1.880 8.023 1.00 89.69 84 ALA A C 1
ATOM 715 O O . ALA A 1 84 ? -1.947 2.036 9.075 1.00 89.69 84 ALA A O 1
ATOM 716 N N . GLU A 1 85 ? -1.693 0.977 7.109 1.00 85.38 85 GLU A N 1
ATOM 717 C CA . GLU A 1 85 ? -2.880 0.122 7.258 1.00 85.38 85 GLU A CA 1
ATOM 718 C C . GLU A 1 85 ? -2.789 -0.789 8.489 1.00 85.38 85 GLU A C 1
ATOM 720 O O . GLU A 1 85 ? -3.725 -0.854 9.288 1.00 85.38 85 GLU A O 1
ATOM 725 N N . ASN A 1 86 ? -1.644 -1.443 8.706 1.00 86.81 86 ASN A N 1
ATOM 726 C CA . ASN A 1 86 ? -1.447 -2.297 9.880 1.00 86.81 86 ASN A CA 1
ATOM 727 C C . ASN A 1 86 ? -1.544 -1.510 11.188 1.00 86.81 86 ASN A C 1
ATOM 729 O O . ASN A 1 86 ? -2.127 -1.982 12.169 1.00 86.81 86 ASN A O 1
ATOM 733 N N . THR A 1 87 ? -0.993 -0.297 11.201 1.00 89.31 87 THR A N 1
ATOM 734 C CA . THR A 1 87 ? -1.087 0.598 12.356 1.00 89.31 87 THR A CA 1
ATOM 735 C C . THR A 1 87 ? -2.543 0.958 12.644 1.00 89.31 87 THR A C 1
ATOM 737 O O . THR A 1 87 ? -2.983 0.857 13.792 1.00 89.31 87 THR A O 1
ATOM 740 N N . TYR A 1 88 ? -3.311 1.300 11.607 1.00 85.56 88 TYR A N 1
ATOM 741 C CA . TYR A 1 88 ? -4.740 1.587 11.722 1.00 85.56 88 TYR A CA 1
ATOM 742 C C . TYR A 1 88 ? -5.531 0.381 12.250 1.00 85.56 88 TYR A C 1
ATOM 744 O O . TYR A 1 88 ? -6.267 0.511 13.229 1.00 85.56 88 TYR A O 1
ATOM 752 N N . ILE A 1 89 ? -5.333 -0.814 11.679 1.00 83.25 89 ILE A N 1
ATOM 753 C CA . ILE A 1 89 ? -6.007 -2.045 12.126 1.00 83.25 89 ILE A CA 1
ATOM 754 C C . ILE A 1 89 ? -5.702 -2.337 13.591 1.00 83.25 89 ILE A C 1
ATOM 756 O O . ILE A 1 89 ? -6.610 -2.687 14.351 1.00 83.25 89 ILE A O 1
ATOM 760 N N . LYS A 1 90 ? -4.445 -2.175 14.015 1.00 86.69 90 LYS A N 1
ATOM 761 C CA . LYS A 1 90 ? -4.046 -2.382 15.409 1.00 86.69 90 LYS A CA 1
ATOM 762 C C . LYS A 1 90 ? -4.784 -1.421 16.343 1.00 86.69 90 LYS A C 1
ATOM 764 O O . LYS A 1 90 ? -5.414 -1.868 17.300 1.00 86.69 90 LYS A O 1
ATOM 769 N N . GLN A 1 91 ? -4.758 -0.122 16.045 1.00 85.75 91 GLN A N 1
ATOM 770 C CA . GLN A 1 91 ? -5.438 0.893 16.857 1.00 85.75 91 GLN A CA 1
ATOM 771 C C . GLN A 1 91 ? -6.951 0.646 16.920 1.00 85.75 91 GLN A C 1
ATOM 773 O O . GLN A 1 91 ? -7.559 0.731 17.992 1.00 85.75 91 GLN A O 1
ATOM 778 N N . GLN A 1 92 ? -7.552 0.272 15.790 1.00 82.38 92 GLN A N 1
ATOM 779 C CA . GLN A 1 92 ? -8.973 -0.036 15.702 1.00 82.38 92 GLN A CA 1
ATOM 780 C C . GLN A 1 92 ? -9.339 -1.291 16.505 1.00 82.38 92 GLN A C 1
ATOM 782 O O . GLN A 1 92 ? -10.322 -1.283 17.248 1.00 82.38 92 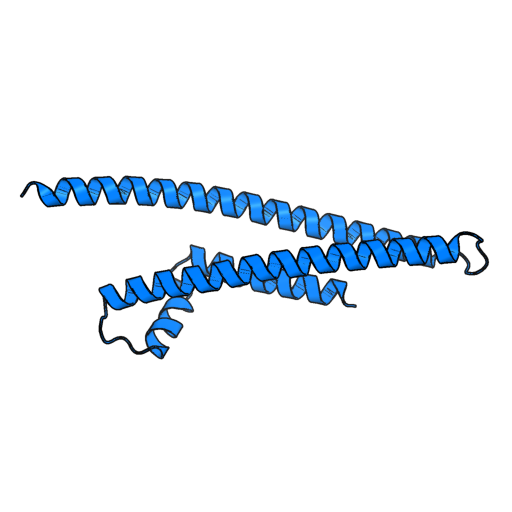GLN A O 1
ATOM 787 N N . SER A 1 93 ? -8.511 -2.336 16.446 1.00 82.69 93 SER A N 1
ATOM 788 C CA . SER A 1 93 ? -8.669 -3.559 17.244 1.00 82.69 93 SER A CA 1
ATOM 789 C C . SER A 1 93 ? -8.613 -3.265 18.744 1.00 82.69 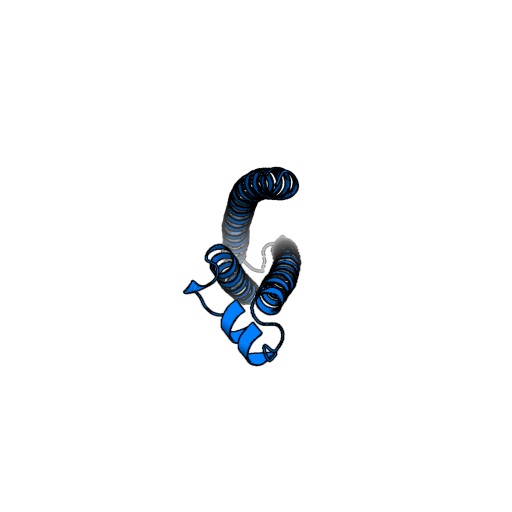93 SER A C 1
ATOM 791 O O . SER A 1 93 ? -9.450 -3.740 19.512 1.00 82.69 93 SER A O 1
ATOM 793 N N . GLU A 1 94 ? -7.662 -2.434 19.179 1.00 85.94 94 GLU A N 1
ATOM 794 C CA . GLU A 1 94 ? -7.551 -2.003 20.576 1.00 85.94 94 GLU A CA 1
ATOM 795 C C . GLU A 1 94 ? -8.769 -1.181 21.020 1.00 85.94 94 GLU A C 1
ATOM 797 O O . GLU A 1 94 ? -9.260 -1.349 22.140 1.00 85.94 94 GLU A O 1
ATOM 802 N N . ARG A 1 95 ? -9.284 -0.298 20.152 1.00 83.38 95 ARG A N 1
ATOM 803 C CA . ARG A 1 95 ? -10.497 0.493 20.413 1.00 83.38 95 ARG A CA 1
ATOM 804 C C . ARG A 1 95 ? -11.712 -0.410 20.619 1.00 83.38 95 ARG A C 1
ATOM 806 O O . ARG A 1 95 ? -12.397 -0.275 21.634 1.00 83.38 95 ARG A O 1
ATOM 813 N N . ILE A 1 96 ? -11.935 -1.358 19.711 1.00 81.00 96 ILE A N 1
ATOM 814 C CA . ILE A 1 96 ? -13.033 -2.333 19.789 1.00 81.00 96 ILE A CA 1
ATOM 815 C C . ILE A 1 96 ? -12.878 -3.211 21.038 1.00 81.00 96 ILE A C 1
ATOM 817 O O . ILE A 1 96 ? -13.840 -3.422 21.776 1.00 81.00 96 ILE A O 1
ATOM 821 N N . GLY A 1 97 ? -11.660 -3.663 21.342 1.00 83.25 97 GLY A N 1
ATOM 822 C CA . GLY A 1 97 ? -11.385 -4.451 22.542 1.00 83.25 97 GLY A CA 1
ATOM 823 C C . GLY A 1 97 ? -11.679 -3.696 23.841 1.00 83.25 97 GLY A C 1
ATOM 824 O O . GLY A 1 97 ? -12.268 -4.262 24.764 1.00 83.25 97 GLY A O 1
ATOM 825 N N . ARG A 1 98 ? -11.342 -2.401 23.911 1.00 86.00 98 ARG A N 1
ATOM 826 C CA . ARG A 1 98 ? -11.715 -1.532 25.042 1.00 86.00 98 ARG A CA 1
ATOM 827 C C . ARG A 1 98 ? -13.233 -1.413 25.179 1.00 86.00 98 ARG A C 1
ATOM 829 O O . ARG A 1 98 ? -13.744 -1.575 26.284 1.00 86.00 98 ARG A O 1
ATOM 836 N N . GLN A 1 99 ? -13.956 -1.204 24.077 1.00 81.00 99 GLN A N 1
ATOM 837 C CA . GLN A 1 99 ? -15.425 -1.156 24.087 1.00 81.00 99 GLN A CA 1
ATOM 838 C C . GLN A 1 99 ? -16.039 -2.482 24.558 1.00 81.00 99 GLN A C 1
ATOM 840 O O . GLN A 1 99 ? -16.951 -2.480 25.385 1.00 81.00 99 GLN A O 1
ATOM 845 N N . TYR A 1 100 ? -15.497 -3.617 24.111 1.00 81.44 100 TYR A N 1
ATOM 846 C CA . TYR A 1 100 ? -15.950 -4.932 24.557 1.00 81.44 100 TYR A CA 1
ATOM 847 C C . TYR A 1 100 ? -15.738 -5.131 26.062 1.00 81.44 100 TYR A C 1
ATOM 849 O O . TYR A 1 100 ? -16.641 -5.615 26.740 1.00 81.44 100 TYR A O 1
ATOM 857 N N . LYS A 1 101 ? -14.603 -4.684 26.623 1.00 85.56 101 LYS A N 1
ATOM 858 C CA . LYS A 1 101 ? -14.348 -4.737 28.075 1.00 85.56 101 LYS A CA 1
ATOM 859 C C . LYS A 1 101 ? -15.294 -3.856 28.894 1.00 85.56 101 LYS A C 1
ATOM 861 O O . LYS A 1 101 ? -15.619 -4.226 30.015 1.00 85.56 101 LYS A O 1
ATOM 866 N N . VAL A 1 102 ? -15.787 -2.738 28.356 1.00 85.12 102 VAL A N 1
ATOM 867 C CA . VAL A 1 102 ? -16.823 -1.936 29.041 1.00 85.12 102 VAL A CA 1
ATOM 868 C C . VAL A 1 102 ? -18.110 -2.750 29.229 1.00 85.12 102 VAL A C 1
ATOM 870 O O . VAL A 1 102 ? -18.748 -2.661 30.273 1.00 85.12 102 VAL A O 1
ATOM 873 N N . ILE A 1 103 ? -18.475 -3.573 28.241 1.00 83.62 103 ILE A N 1
ATOM 874 C CA . ILE A 1 103 ? -19.681 -4.418 28.276 1.00 83.62 103 ILE A CA 1
ATOM 875 C C . ILE A 1 103 ? -19.421 -5.729 29.040 1.00 83.62 103 ILE A C 1
ATOM 877 O O . ILE A 1 103 ? -20.302 -6.246 29.730 1.00 83.62 103 ILE A O 1
ATOM 881 N N . LYS A 1 104 ? -18.212 -6.285 28.915 1.00 85.06 104 LYS A N 1
ATOM 882 C CA . LYS A 1 104 ? -17.763 -7.551 29.508 1.00 85.06 104 LYS A CA 1
ATOM 883 C C . LYS A 1 104 ? -16.398 -7.362 30.196 1.00 85.06 104 LYS A C 1
ATOM 885 O O . LYS A 1 104 ? -15.375 -7.750 29.629 1.00 85.06 104 LYS A O 1
ATOM 890 N N . PRO A 1 105 ? -16.362 -6.834 31.433 1.00 87.12 105 PRO A N 1
ATOM 891 C CA . PRO A 1 105 ? -15.111 -6.489 32.126 1.00 87.12 105 PRO A CA 1
ATOM 892 C C . PRO A 1 105 ? -14.142 -7.660 32.317 1.00 87.12 105 PRO A C 1
ATOM 894 O O . PRO A 1 105 ? -12.932 -7.487 32.211 1.00 87.12 105 PRO A O 1
ATOM 897 N N . ASN A 1 106 ? -14.678 -8.866 32.519 1.00 86.69 106 ASN A N 1
ATOM 898 C CA . ASN A 1 106 ? -13.903 -10.088 32.763 1.00 86.69 106 ASN A CA 1
ATOM 899 C C . ASN A 1 106 ? -13.607 -10.879 31.476 1.00 86.69 106 ASN A C 1
ATOM 901 O O . ASN A 1 106 ? -13.323 -12.077 31.527 1.00 86.69 106 ASN A O 1
ATOM 905 N N . ALA A 1 107 ? -13.747 -10.256 30.302 1.00 85.00 107 ALA A N 1
ATOM 906 C CA . ALA A 1 107 ? -13.427 -10.903 29.039 1.00 85.00 107 ALA A CA 1
ATOM 907 C C . ALA A 1 107 ? -11.936 -11.260 28.965 1.00 85.00 107 ALA A C 1
ATOM 909 O O . ALA A 1 107 ? -11.068 -10.402 29.126 1.00 85.00 107 ALA A O 1
ATOM 910 N N . THR A 1 108 ? -11.647 -12.528 28.668 1.00 87.31 108 THR A N 1
ATOM 911 C CA . THR A 1 108 ? -10.286 -12.982 28.376 1.00 87.31 108 THR A CA 1
ATOM 912 C C . THR A 1 108 ? -9.799 -12.389 27.055 1.00 87.31 108 THR A C 1
ATOM 914 O O . THR A 1 108 ? -10.598 -12.030 26.184 1.00 87.31 108 THR A O 1
ATOM 917 N N . GLN A 1 109 ? -8.478 -12.320 26.880 1.00 83.06 109 GLN A N 1
ATOM 918 C CA . GLN A 1 109 ? -7.872 -11.795 25.655 1.00 83.06 109 GLN A CA 1
ATOM 919 C C . GLN A 1 109 ? -8.338 -12.554 24.405 1.00 83.06 109 GLN A C 1
ATOM 921 O O . GLN A 1 109 ? -8.617 -11.934 23.383 1.00 83.06 109 GLN A O 1
ATOM 926 N N . GLN A 1 110 ? -8.512 -13.872 24.518 1.00 85.12 110 GLN A N 1
ATOM 927 C CA . GLN A 1 110 ? -9.015 -14.715 23.436 1.00 85.12 110 GLN A CA 1
ATOM 928 C C . GLN A 1 110 ? -10.425 -14.301 22.995 1.00 85.12 110 GLN A C 1
ATOM 930 O O . GLN A 1 110 ? -10.643 -14.048 21.819 1.00 85.12 110 GLN A O 1
ATOM 935 N N . LYS A 1 111 ? -11.352 -14.075 23.936 1.00 78.75 111 LYS A N 1
ATOM 936 C CA . LYS A 1 111 ? -12.715 -13.619 23.606 1.00 78.75 111 LYS A CA 1
ATOM 937 C C . LYS A 1 111 ? -12.748 -12.237 22.953 1.00 78.75 111 LYS A C 1
ATOM 939 O O . LYS A 1 111 ? -13.636 -11.964 22.153 1.00 78.75 111 LYS A O 1
ATOM 944 N N . ILE A 1 112 ? -11.815 -11.355 23.312 1.00 81.25 112 ILE A N 1
ATOM 945 C CA . ILE A 1 112 ? -11.676 -10.045 22.662 1.00 81.25 112 ILE A CA 1
ATOM 946 C C . ILE A 1 112 ? -11.204 -10.226 21.224 1.00 81.25 112 ILE A C 1
ATOM 948 O O . ILE A 1 112 ? -11.744 -9.595 20.324 1.00 81.25 112 ILE A O 1
ATOM 952 N N . GLN A 1 113 ? -10.221 -11.095 21.010 1.00 81.81 113 GLN A N 1
ATOM 953 C CA . GLN A 1 113 ? -9.678 -11.368 19.688 1.00 81.81 113 GLN A CA 1
ATOM 954 C C . GLN A 1 113 ? -10.713 -12.036 18.777 1.00 81.81 113 GLN A C 1
ATOM 956 O O . GLN A 1 113 ? -10.860 -11.617 17.630 1.00 81.81 113 GLN A O 1
ATOM 961 N N . ASP A 1 114 ? -11.493 -12.977 19.311 1.00 83.00 114 ASP A N 1
ATOM 962 C CA . ASP A 1 114 ? -12.621 -13.596 18.613 1.00 83.00 114 ASP A CA 1
ATOM 963 C C . ASP A 1 114 ? -13.681 -12.549 18.245 1.00 83.00 114 ASP A C 1
ATOM 965 O O . ASP A 1 114 ? -14.176 -12.535 17.124 1.00 83.00 114 ASP A O 1
ATOM 969 N N . TYR A 1 115 ? -14.006 -11.629 19.160 1.00 75.94 115 TYR A N 1
ATOM 970 C CA . TYR A 1 115 ? -14.982 -10.564 18.915 1.00 75.94 115 TYR A CA 1
ATOM 971 C C . TYR A 1 115 ? -14.514 -9.555 17.859 1.00 75.94 115 TYR A C 1
ATOM 973 O O . TYR A 1 115 ? -15.302 -9.163 16.999 1.00 75.94 115 TYR A O 1
ATOM 981 N N . VAL A 1 116 ? -13.242 -9.153 17.910 1.00 76.38 116 VAL A N 1
ATOM 982 C CA . VAL A 1 116 ? -12.620 -8.252 16.929 1.00 76.38 116 VAL A CA 1
ATOM 983 C C . VAL A 1 116 ? -12.560 -8.916 15.553 1.00 76.38 116 VAL A C 1
ATOM 985 O O . VAL A 1 116 ? -12.863 -8.274 14.557 1.00 76.38 116 VAL A O 1
ATOM 988 N N . SER A 1 117 ? -12.223 -10.204 15.494 1.00 74.19 117 SER A N 1
ATOM 989 C CA . SER A 1 117 ? -12.092 -10.946 14.232 1.00 74.19 117 SER A CA 1
ATOM 990 C C . SER A 1 117 ? -13.435 -11.415 13.662 1.00 74.19 117 SER A C 1
ATOM 992 O O . SER A 1 117 ? -13.482 -11.882 12.527 1.00 74.19 117 SER A O 1
ATOM 994 N N . ASN A 1 118 ? -14.525 -11.327 14.433 1.00 74.62 118 ASN A N 1
ATOM 995 C CA . ASN A 1 118 ? -15.845 -11.760 13.994 1.00 74.62 118 ASN A CA 1
ATOM 996 C C . ASN A 1 118 ? -16.404 -10.783 12.944 1.00 74.62 118 ASN A C 1
ATOM 998 O O . ASN A 1 118 ? -16.618 -9.614 13.266 1.00 74.62 118 ASN A O 1
ATOM 1002 N N . PRO A 1 119 ? -16.736 -11.251 11.728 1.00 57.72 119 PRO A N 1
ATOM 1003 C CA . PRO A 1 119 ? -17.334 -10.416 10.694 1.00 57.72 119 PRO A CA 1
ATOM 1004 C C . PRO A 1 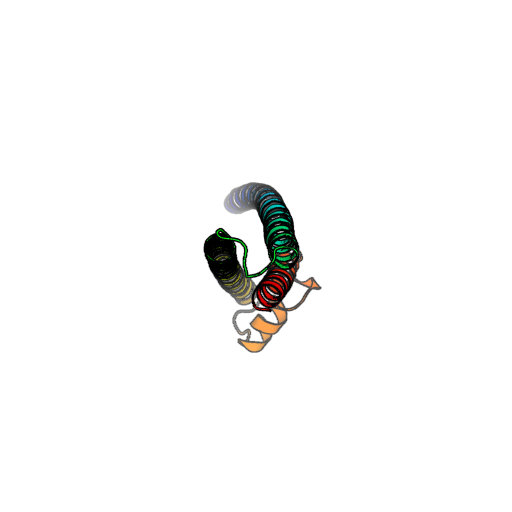119 ? -18.580 -9.671 11.200 1.00 57.72 119 PRO A C 1
ATOM 1006 O O . PRO A 1 119 ? -18.718 -8.456 11.068 1.00 57.72 119 PRO A O 1
ATOM 1009 N N . ASN A 1 120 ? -19.472 -10.369 11.892 1.00 64.88 120 ASN A N 1
ATOM 1010 C CA . ASN A 1 120 ? -20.785 -9.824 12.228 1.00 64.88 120 ASN A CA 1
ATOM 1011 C C . ASN A 1 120 ? -20.754 -8.728 13.306 1.00 64.88 120 ASN A C 1
ATOM 1013 O O . ASN A 1 120 ? -21.783 -8.107 13.560 1.00 64.88 120 ASN A O 1
ATOM 1017 N N . SER A 1 121 ? -19.614 -8.496 13.967 1.00 62.81 121 SER A N 1
ATOM 1018 C CA . SER A 1 121 ? -19.535 -7.549 15.080 1.00 62.81 121 SER A CA 1
ATOM 1019 C C . SER A 1 121 ? -19.328 -6.102 14.623 1.00 62.81 121 SER A C 1
ATOM 1021 O O . SER A 1 121 ? -19.861 -5.206 15.278 1.00 62.81 121 SER A O 1
ATOM 1023 N N . GLN A 1 122 ? -18.577 -5.855 13.537 1.00 67.12 122 GLN A N 1
ATOM 1024 C CA . GLN A 1 122 ? -18.207 -4.510 13.058 1.00 67.12 122 GLN A CA 1
ATOM 1025 C C . GLN A 1 122 ? -17.910 -4.490 11.534 1.00 67.12 122 GLN A C 1
ATOM 1027 O O . GLN A 1 122 ? -16.784 -4.786 11.126 1.00 67.12 122 GLN A O 1
ATOM 1032 N N . PRO A 1 123 ? -18.863 -4.080 10.671 1.00 66.25 123 PRO A N 1
ATOM 1033 C CA . PRO A 1 123 ? -18.681 -4.061 9.210 1.00 66.25 123 PRO A CA 1
ATOM 1034 C C . PRO A 1 123 ? -17.484 -3.227 8.721 1.00 66.25 123 PRO A C 1
ATOM 1036 O O . PRO A 1 123 ? -16.743 -3.659 7.842 1.00 66.25 123 PRO A O 1
ATOM 1039 N N . VAL A 1 124 ? -17.235 -2.067 9.339 1.00 65.06 124 VAL A N 1
ATOM 1040 C CA . VAL A 1 124 ? -16.119 -1.168 8.975 1.00 65.06 124 VAL A CA 1
ATOM 1041 C C . VAL A 1 124 ? -14.756 -1.828 9.225 1.00 65.06 124 VAL A C 1
ATOM 1043 O O . VAL A 1 124 ? -13.811 -1.651 8.459 1.00 65.06 124 VAL A O 1
ATOM 1046 N N . PHE A 1 125 ? -14.649 -2.645 10.278 1.00 67.69 125 PHE A N 1
ATOM 1047 C CA . PHE A 1 125 ? -13.406 -3.342 10.603 1.00 67.69 125 PHE A CA 1
ATOM 1048 C C . PHE A 1 125 ? -13.089 -4.460 9.603 1.00 67.69 125 PHE A C 1
ATOM 1050 O O . PHE A 1 125 ? -11.932 -4.629 9.220 1.00 67.69 125 PHE A O 1
ATOM 1057 N N . GLN A 1 126 ? -14.107 -5.177 9.116 1.00 73.25 126 GLN A N 1
ATOM 1058 C CA . GLN A 1 126 ? -13.913 -6.183 8.068 1.00 73.25 126 GLN A CA 1
ATOM 1059 C C . GLN A 1 126 ? -13.325 -5.578 6.798 1.00 73.25 126 GLN A C 1
ATOM 1061 O O . GLN A 1 126 ? -12.424 -6.153 6.191 1.00 73.25 126 GLN A O 1
ATOM 1066 N N . GLN A 1 127 ? -13.821 -4.407 6.403 1.00 70.94 127 GLN A N 1
ATOM 1067 C CA . GLN A 1 127 ? -13.355 -3.742 5.197 1.00 70.94 127 GLN A CA 1
ATOM 1068 C C . GLN A 1 127 ? -11.874 -3.367 5.316 1.00 70.94 127 GLN A C 1
ATOM 1070 O O . GLN A 1 127 ? -11.124 -3.562 4.367 1.00 70.94 127 GLN A O 1
ATOM 1075 N N . ALA A 1 128 ? -11.422 -2.926 6.496 1.00 70.31 128 ALA A N 1
ATOM 1076 C CA . ALA A 1 128 ? -10.004 -2.697 6.777 1.00 70.31 128 ALA A CA 1
ATOM 1077 C C . ALA A 1 128 ? -9.160 -3.981 6.666 1.00 70.31 128 ALA A C 1
ATOM 1079 O O . ALA A 1 128 ? -8.111 -3.968 6.027 1.00 70.31 128 ALA A O 1
ATOM 1080 N N . LEU A 1 129 ? -9.630 -5.105 7.219 1.00 74.00 129 LEU A N 1
ATOM 1081 C CA . LEU A 1 129 ? -8.927 -6.393 7.131 1.00 74.00 129 LEU A CA 1
ATOM 1082 C C . LEU A 1 129 ? -8.787 -6.896 5.689 1.00 74.00 129 LEU A C 1
ATOM 1084 O O . LEU A 1 129 ? -7.702 -7.319 5.282 1.00 74.00 129 LEU A O 1
ATOM 1088 N N . LEU A 1 130 ? -9.872 -6.825 4.911 1.00 79.56 130 LEU A N 1
ATOM 1089 C CA . LEU A 1 130 ? -9.849 -7.160 3.487 1.00 79.56 130 LEU A CA 1
ATOM 1090 C C . LEU A 1 130 ? -8.834 -6.283 2.755 1.00 79.56 130 LEU A C 1
ATOM 1092 O O . LEU A 1 130 ? -8.030 -6.794 1.973 1.00 79.56 130 LEU A O 1
ATOM 1096 N N . ARG A 1 131 ? -8.790 -4.985 3.082 1.00 76.88 131 ARG A N 1
ATOM 1097 C CA . ARG A 1 131 ? -7.876 -4.053 2.426 1.00 76.88 131 ARG A CA 1
ATOM 1098 C C . ARG A 1 131 ? -6.413 -4.423 2.592 1.00 76.88 131 ARG A C 1
ATOM 1100 O O . ARG A 1 131 ? -5.694 -4.513 1.601 1.00 76.88 131 ARG A O 1
ATOM 1107 N N . THR A 1 132 ? -6.005 -4.727 3.817 1.00 77.38 132 THR A N 1
ATOM 1108 C CA . THR A 1 132 ? -4.627 -5.130 4.107 1.00 77.38 132 THR A CA 1
ATOM 1109 C C . THR A 1 132 ? -4.251 -6.444 3.432 1.00 77.38 132 THR A C 1
ATOM 1111 O O . THR A 1 132 ? -3.112 -6.600 2.990 1.00 77.38 132 THR A O 1
ATOM 1114 N N . SER A 1 133 ? -5.195 -7.383 3.299 1.00 79.81 133 SER A N 1
ATOM 1115 C CA . SER A 1 133 ? -4.944 -8.637 2.580 1.00 79.81 133 SER A CA 1
ATOM 1116 C C . SER A 1 133 ? -4.655 -8.407 1.090 1.00 79.81 133 SER A C 1
ATOM 1118 O O . SER A 1 133 ? -3.696 -8.968 0.559 1.00 79.81 133 SER A O 1
ATOM 1120 N N . GLU A 1 134 ? -5.399 -7.505 0.448 1.00 78.75 134 GLU A N 1
ATOM 1121 C CA . GLU A 1 134 ? -5.211 -7.132 -0.958 1.00 78.75 134 GLU A CA 1
ATOM 1122 C C . GLU A 1 134 ? -3.905 -6.347 -1.168 1.00 78.75 134 GLU A C 1
ATOM 1124 O O . GLU A 1 134 ? -3.163 -6.616 -2.114 1.00 78.75 134 GLU A O 1
ATOM 1129 N N . THR A 1 135 ? -3.565 -5.420 -0.263 1.00 76.75 135 THR A N 1
ATOM 1130 C CA . THR A 1 135 ? -2.281 -4.694 -0.294 1.00 76.75 135 THR A CA 1
ATOM 1131 C C . THR A 1 135 ? -1.100 -5.660 -0.186 1.00 76.75 135 THR A C 1
ATOM 1133 O O . THR A 1 135 ? -0.121 -5.552 -0.929 1.00 76.75 135 THR A O 1
ATOM 1136 N N . LYS A 1 136 ? -1.199 -6.653 0.705 1.00 81.12 136 LYS A N 1
ATOM 1137 C CA . LYS A 1 136 ? -0.184 -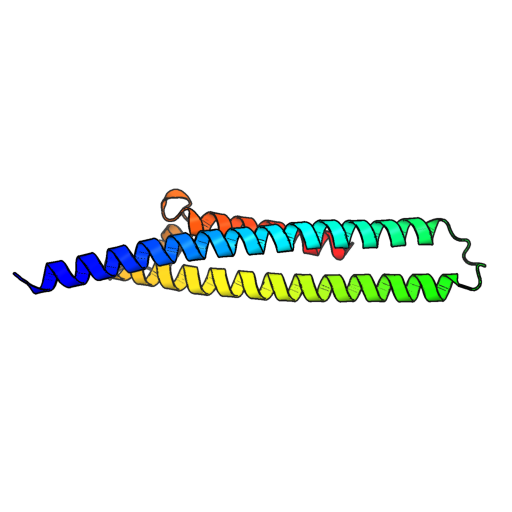7.699 0.861 1.00 81.12 136 LYS A CA 1
ATOM 1138 C C . LYS A 1 136 ? -0.007 -8.522 -0.414 1.00 81.12 136 LYS A C 1
ATOM 1140 O O . LYS A 1 136 ? 1.124 -8.832 -0.792 1.00 81.12 136 LYS A O 1
ATOM 1145 N N . GLU A 1 137 ? -1.101 -8.850 -1.092 1.00 83.69 137 GLU A N 1
ATOM 1146 C CA . GLU A 1 137 ? -1.047 -9.525 -2.386 1.00 83.69 137 GLU A CA 1
ATOM 1147 C C . GLU A 1 137 ? -0.370 -8.650 -3.450 1.00 83.69 137 GLU A C 1
ATOM 1149 O O . GLU A 1 137 ? 0.523 -9.118 -4.162 1.00 83.69 137 GLU A O 1
ATOM 1154 N N . ALA A 1 138 ? -0.732 -7.366 -3.524 1.00 79.06 138 ALA A N 1
ATOM 1155 C CA . ALA A 1 138 ? -0.138 -6.418 -4.461 1.00 79.06 138 ALA A CA 1
ATOM 1156 C C . ALA A 1 138 ? 1.383 -6.303 -4.275 1.00 79.06 138 ALA A C 1
ATOM 1158 O O . ALA A 1 138 ? 2.115 -6.364 -5.265 1.00 79.06 138 ALA A O 1
ATOM 1159 N N . MET A 1 139 ? 1.866 -6.234 -3.029 1.00 78.12 139 MET A N 1
ATOM 1160 C CA . MET A 1 139 ? 3.300 -6.270 -2.718 1.00 78.12 139 MET A CA 1
ATOM 1161 C C . MET A 1 139 ? 3.972 -7.548 -3.227 1.00 78.12 139 MET A C 1
ATOM 1163 O O . MET A 1 139 ? 5.025 -7.482 -3.862 1.00 78.12 139 MET A O 1
ATOM 1167 N N . GLY A 1 140 ? 3.344 -8.711 -3.026 1.00 81.88 140 GLY A N 1
ATOM 1168 C CA . GLY A 1 140 ? 3.859 -9.987 -3.528 1.00 81.88 140 GLY A CA 1
ATOM 1169 C C . GLY A 1 140 ? 3.989 -10.035 -5.055 1.00 81.88 140 GLY A C 1
ATOM 1170 O O . GLY A 1 140 ? 4.877 -10.703 -5.579 1.00 81.88 140 GLY A O 1
ATOM 1171 N N . GLN A 1 141 ? 3.145 -9.299 -5.780 1.00 78.50 141 GLN A N 1
ATOM 1172 C CA . GLN A 1 141 ? 3.200 -9.213 -7.242 1.00 78.50 141 GLN A CA 1
ATOM 1173 C C . GLN A 1 141 ? 4.252 -8.225 -7.773 1.00 78.50 141 GLN A C 1
ATOM 1175 O O . GLN A 1 141 ? 4.567 -8.286 -8.957 1.00 78.50 141 GLN A O 1
ATOM 1180 N N . VAL A 1 142 ? 4.767 -7.314 -6.941 1.00 74.62 142 VAL A N 1
ATOM 1181 C CA . VAL A 1 142 ? 5.850 -6.371 -7.302 1.00 74.62 142 VAL A CA 1
ATOM 1182 C C . VAL A 1 142 ? 7.233 -6.962 -7.016 1.00 74.62 142 VAL A C 1
ATOM 1184 O O . VAL A 1 142 ? 8.218 -6.551 -7.622 1.00 74.62 142 VAL A O 1
ATOM 1187 N N . GLN A 1 143 ? 7.308 -7.938 -6.106 1.00 66.38 143 GLN A N 1
ATOM 1188 C CA . GLN A 1 143 ? 8.546 -8.642 -5.751 1.00 66.38 143 GLN A CA 1
ATOM 1189 C C . GLN A 1 143 ? 8.976 -9.711 -6.773 1.00 66.38 143 GLN A C 1
ATOM 1191 O O . GLN A 1 143 ? 10.119 -10.159 -6.711 1.00 66.38 143 GLN A O 1
ATOM 1196 N N . ARG A 1 144 ? 8.077 -10.139 -7.668 1.00 57.56 144 ARG A N 1
ATOM 1197 C CA . ARG A 1 144 ? 8.347 -11.127 -8.727 1.00 57.56 144 ARG A CA 1
ATOM 1198 C C . ARG A 1 144 ? 8.756 -10.434 -10.020 1.00 57.56 144 ARG A C 1
ATOM 1200 O O . ARG A 1 144 ? 9.687 -10.948 -10.672 1.00 57.56 144 ARG A O 1
#

Secondary structure (DSSP, 8-state):
--HHHHHHHHHHHHHHHHHHHHHHHHHHHHHHHHHHHHHHHHHHHHHHHHHTS-TTSTTHHHHHHHHHHHHHHHHHHHHHHHHHHHHHHHHHHHHHHHHHHHH-TT--HHHHHHHHH-GGG-HHHHHHHHHHHHHHHHHHHH--

InterPro domains:
  IPR006011 Syntaxin, N-terminal domain [PF00804] (11-129)
  IPR010989 SNARE [SSF47661] (12-143)

Organism: NCBI:txid1348612

Nearest PDB structures (foldseek):
  5m4y-assembly1_A  TM=7.940E-01  e=6.248E-03  Saccharomyces cerevisiae S288C
  5m4y-assembly2_C  TM=6.702E-01  e=9.336E-03  Saccharomyces cerevisiae S288C
  5lnc-assembly1_A  TM=5.082E-01  e=9.124E+00  Saccharomyces cerevisiae S288C